Protein AF-G5JWB1-F1 (afdb_monomer_lite)

Radius of gyration: 10.68 Å; chains: 1; bounding box: 22×18×32 Å

Foldseek 3Di:
DVVQVVVCVVVVNQWDADPNWIWGWDQDPQFIWIDTPNHTDDTDGDDDD

Structure (mmCIF, N/CA/C/O backbone):
data_AF-G5JWB1-F1
#
_entry.id   AF-G5JWB1-F1
#
loop_
_atom_site.group_PDB
_atom_site.id
_atom_site.type_symbol
_atom_site.label_atom_id
_atom_site.label_alt_id
_atom_site.label_comp_id
_atom_site.label_asym_id
_atom_site.label_entity_id
_atom_site.label_seq_id
_atom_site.pdbx_PDB_ins_code
_atom_site.Cartn_x
_atom_site.Cartn_y
_atom_site.Cartn_z
_atom_site.occupancy
_atom_site.B_iso_or_equiv
_atom_site.auth_seq_id
_atom_site.auth_comp_id
_atom_site.auth_asym_id
_atom_site.auth_atom_id
_atom_site.pdbx_PDB_model_num
ATOM 1 N N . MET A 1 1 ? -10.435 5.605 1.319 1.00 81.00 1 MET A N 1
ATOM 2 C CA . MET A 1 1 ? -9.570 4.484 0.884 1.00 81.00 1 MET A CA 1
ATOM 3 C C . MET A 1 1 ? -8.359 4.961 0.085 1.00 81.00 1 MET A C 1
ATOM 5 O O . MET A 1 1 ? -7.260 4.908 0.614 1.00 81.00 1 MET A O 1
ATOM 9 N N . LEU A 1 2 ? -8.543 5.481 -1.139 1.00 88.62 2 LEU A N 1
ATOM 10 C CA . LEU A 1 2 ? -7.434 5.889 -2.014 1.00 88.62 2 LEU A CA 1
ATOM 11 C C . LEU A 1 2 ? -6.539 6.957 -1.372 1.00 88.62 2 LEU A C 1
ATOM 13 O O . LEU A 1 2 ? -5.333 6.767 -1.314 1.00 88.62 2 LEU A O 1
ATOM 17 N N . ASN A 1 3 ? -7.123 8.012 -0.796 1.00 93.12 3 ASN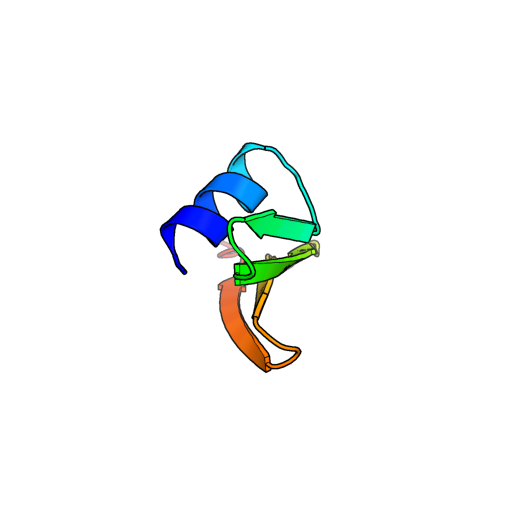 A N 1
ATOM 18 C CA . ASN A 1 3 ? -6.353 9.059 -0.112 1.00 93.12 3 ASN A CA 1
ATOM 19 C C . ASN A 1 3 ? -5.508 8.506 1.043 1.00 93.12 3 ASN A C 1
ATOM 21 O O . ASN A 1 3 ? -4.375 8.924 1.221 1.00 93.12 3 ASN A O 1
ATOM 25 N N . LEU A 1 4 ? -6.031 7.533 1.797 1.00 93.94 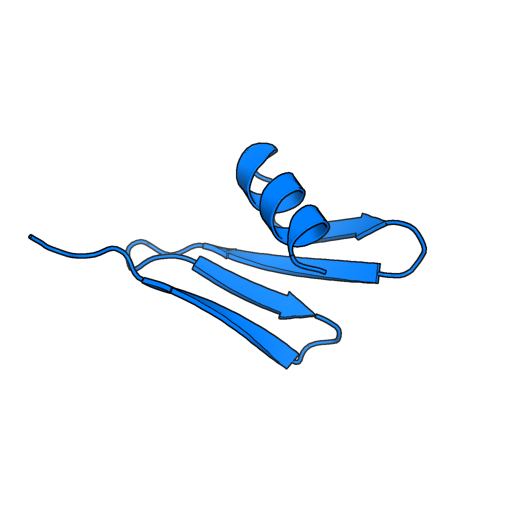4 LEU A N 1
ATOM 26 C CA . LEU A 1 4 ? -5.300 6.900 2.896 1.00 93.94 4 LEU A CA 1
ATOM 27 C C . LEU A 1 4 ? -4.119 6.069 2.380 1.00 93.94 4 LEU A C 1
ATOM 29 O O . LEU A 1 4 ? -3.025 6.149 2.927 1.00 93.94 4 LEU A O 1
ATOM 33 N N . ALA A 1 5 ? -4.319 5.328 1.288 1.00 93.25 5 ALA A N 1
ATOM 34 C CA . ALA A 1 5 ? -3.245 4.597 0.627 1.00 93.25 5 ALA A CA 1
ATOM 35 C C . ALA A 1 5 ? -2.191 5.538 0.016 1.00 93.25 5 ALA A C 1
ATOM 37 O O . ALA A 1 5 ? -1.000 5.275 0.145 1.00 93.25 5 ALA A O 1
ATOM 38 N N . ILE A 1 6 ? -2.608 6.653 -0.597 1.00 94.19 6 ILE A N 1
ATOM 39 C CA . ILE A 1 6 ? -1.704 7.694 -1.110 1.00 94.19 6 ILE A CA 1
ATOM 40 C C . ILE A 1 6 ? -0.882 8.283 0.035 1.00 94.19 6 ILE A C 1
ATOM 42 O O . ILE A 1 6 ? 0.338 8.348 -0.083 1.00 94.19 6 ILE A O 1
ATOM 46 N N . MET A 1 7 ? -1.525 8.645 1.149 1.00 95.31 7 MET A N 1
ATOM 47 C CA . MET A 1 7 ? -0.834 9.157 2.333 1.00 95.31 7 MET A CA 1
ATOM 48 C C . MET A 1 7 ? 0.187 8.143 2.849 1.00 95.31 7 MET A C 1
ATOM 50 O O . MET A 1 7 ? 1.352 8.498 2.971 1.00 95.31 7 MET A O 1
ATOM 54 N N . ALA A 1 8 ? -0.198 6.877 3.044 1.00 95.81 8 ALA A N 1
ATOM 55 C CA . ALA A 1 8 ? 0.723 5.819 3.472 1.00 95.81 8 ALA A CA 1
ATOM 56 C C . ALA A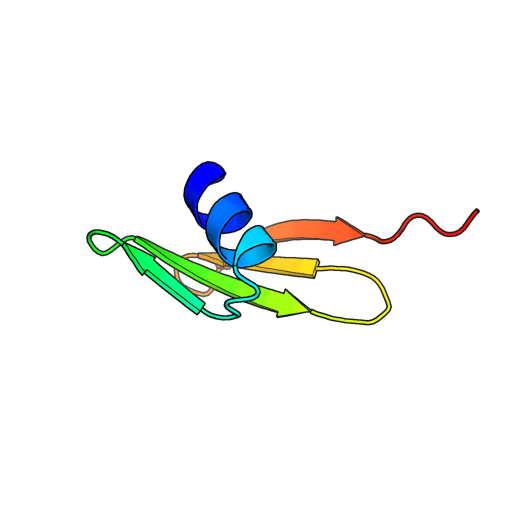 1 8 ? 1.908 5.638 2.501 1.00 95.81 8 ALA A C 1
ATOM 58 O O . ALA A 1 8 ? 3.057 5.455 2.908 1.00 95.81 8 ALA A O 1
ATOM 59 N N . VAL A 1 9 ? 1.663 5.734 1.190 1.00 93.94 9 VAL A N 1
ATOM 60 C CA . VAL A 1 9 ? 2.728 5.689 0.179 1.00 93.94 9 VAL A CA 1
ATOM 61 C C . VAL A 1 9 ? 3.670 6.887 0.310 1.00 93.94 9 VAL A C 1
ATOM 63 O O . VAL A 1 9 ? 4.883 6.675 0.338 1.00 93.94 9 VAL A O 1
ATOM 66 N N . GLN A 1 10 ? 3.131 8.103 0.418 1.00 94.69 10 GLN A N 1
ATOM 67 C CA . GLN A 1 10 ? 3.886 9.358 0.499 1.00 94.69 10 GLN A CA 1
ATOM 68 C C . GLN A 1 10 ? 4.701 9.476 1.791 1.00 94.69 10 GLN A C 1
ATOM 70 O O . GLN A 1 10 ? 5.858 9.890 1.748 1.00 94.69 10 GLN A O 1
ATOM 75 N N . THR A 1 11 ? 4.137 9.059 2.925 1.00 95.94 11 THR A N 1
ATOM 76 C CA . THR A 1 11 ? 4.809 9.058 4.235 1.00 95.94 11 THR A CA 1
ATOM 77 C C . THR A 1 11 ? 5.695 7.832 4.452 1.00 95.94 11 THR A C 1
ATOM 79 O O . THR A 1 11 ? 6.296 7.695 5.515 1.00 95.94 11 THR A O 1
ATOM 82 N N . LYS A 1 12 ? 5.799 6.942 3.452 1.00 95.38 12 LYS A N 1
ATOM 83 C CA . LYS A 1 12 ? 6.559 5.681 3.504 1.00 95.38 12 LYS A CA 1
ATOM 84 C C . LYS A 1 12 ? 6.127 4.747 4.643 1.00 95.38 12 LYS A C 1
ATOM 86 O O . LYS A 1 12 ? 6.914 3.929 5.103 1.00 95.38 12 LYS A O 1
ATOM 91 N N . GLN A 1 13 ? 4.875 4.843 5.079 1.00 96.62 13 GLN A N 1
ATOM 92 C CA . GLN A 1 13 ? 4.302 3.941 6.069 1.00 96.62 13 GLN A CA 1
ATOM 93 C C . GLN A 1 13 ? 3.791 2.676 5.377 1.00 96.62 13 GLN A C 1
ATOM 95 O O . GLN A 1 13 ? 3.028 2.743 4.412 1.00 96.62 13 GLN A O 1
ATOM 100 N N . ASP A 1 14 ? 4.201 1.513 5.876 1.00 96.00 14 ASP A N 1
ATOM 101 C CA . ASP A 1 14 ? 3.734 0.223 5.351 1.00 96.00 14 ASP A CA 1
ATOM 102 C C . ASP A 1 14 ? 2.403 -0.213 5.970 1.00 96.00 14 ASP A C 1
ATOM 104 O O . ASP A 1 14 ? 1.726 -1.103 5.463 1.00 96.00 14 ASP A O 1
ATOM 108 N N . LYS A 1 15 ? 1.981 0.458 7.040 1.00 96.19 15 LYS A N 1
ATOM 109 C CA . LYS A 1 15 ? 0.658 0.319 7.633 1.00 96.19 15 LYS A CA 1
ATOM 110 C C . LYS A 1 15 ? 0.198 1.679 8.135 1.00 96.19 15 LYS A C 1
ATOM 112 O O . LYS A 1 15 ? 0.948 2.368 8.824 1.00 96.19 15 LYS A O 1
ATOM 117 N N . LEU A 1 16 ? -1.028 2.058 7.791 1.00 95.69 16 LEU A N 1
ATOM 118 C CA . LEU A 1 16 ? -1.653 3.288 8.263 1.00 95.69 16 LEU A CA 1
ATOM 119 C C . LEU A 1 16 ? -3.100 2.994 8.641 1.00 95.69 16 LEU A C 1
ATOM 121 O O . LEU A 1 16 ? -3.871 2.491 7.826 1.00 95.69 16 LEU A O 1
ATOM 125 N N . ASN A 1 17 ? -3.453 3.312 9.882 1.00 94.81 17 ASN A N 1
ATOM 126 C CA . ASN A 1 17 ? -4.814 3.232 10.385 1.00 94.81 17 ASN A CA 1
ATOM 127 C C . ASN A 1 17 ? -5.295 4.645 10.710 1.00 94.81 17 ASN A C 1
ATOM 129 O O . ASN A 1 17 ? -4.634 5.369 11.455 1.00 94.81 17 ASN A O 1
ATOM 133 N N . LEU A 1 18 ? -6.426 5.035 10.131 1.00 92.38 18 LEU A N 1
ATOM 134 C CA . LEU A 1 18 ? -7.086 6.297 10.423 1.00 92.38 18 LEU A CA 1
ATOM 135 C C . LEU A 1 18 ? -8.581 6.048 10.591 1.00 92.38 18 LEU A C 1
ATOM 137 O O . LEU A 1 18 ? -9.237 5.573 9.664 1.00 92.38 18 LEU A O 1
ATOM 141 N N . ASN A 1 19 ? -9.129 6.396 11.755 1.00 89.25 19 ASN A N 1
ATOM 142 C CA . ASN A 1 19 ? -10.555 6.248 12.060 1.00 89.25 19 ASN A CA 1
ATOM 143 C C . ASN A 1 19 ? -11.087 4.843 11.713 1.00 89.25 19 ASN A C 1
ATOM 145 O O . ASN A 1 19 ? -12.054 4.710 10.964 1.00 89.25 19 ASN A O 1
ATOM 149 N N . ASN A 1 20 ? -10.406 3.798 12.195 1.00 88.69 20 ASN A N 1
ATOM 150 C CA . ASN A 1 20 ? -10.711 2.382 11.944 1.00 88.69 20 ASN A CA 1
ATOM 151 C C . ASN A 1 20 ? -10.623 1.934 10.474 1.00 88.69 20 ASN A C 1
ATOM 153 O O . ASN A 1 20 ? -11.007 0.811 10.155 1.00 88.69 20 ASN A O 1
ATOM 157 N N . ASN A 1 21 ? -10.102 2.772 9.577 1.00 91.06 21 ASN A N 1
ATOM 158 C CA . ASN A 1 21 ? -9.760 2.372 8.219 1.00 91.06 21 ASN A CA 1
ATOM 159 C C . ASN A 1 21 ? -8.272 2.044 8.191 1.00 91.06 21 ASN A C 1
ATOM 161 O O . ASN A 1 21 ? -7.440 2.938 8.335 1.00 91.06 21 ASN A O 1
ATOM 165 N N . GLU A 1 22 ? -7.938 0.770 8.010 1.00 94.81 22 GLU A N 1
ATOM 166 C CA . GLU A 1 22 ? -6.557 0.298 7.960 1.00 94.81 22 GLU A CA 1
ATOM 167 C C . GLU A 1 22 ? -6.151 -0.049 6.531 1.00 94.81 22 GLU A C 1
ATOM 169 O O . GLU A 1 22 ? -6.783 -0.877 5.876 1.00 94.81 22 GLU A O 1
ATOM 174 N N . VAL A 1 23 ? -5.047 0.533 6.070 1.00 96.06 23 VAL A N 1
ATOM 175 C CA . VAL A 1 23 ? -4.370 0.105 4.846 1.00 96.06 23 VAL A CA 1
ATOM 176 C C . VAL A 1 23 ? -3.008 -0.483 5.175 1.00 96.06 23 VAL A C 1
ATOM 178 O O . VAL A 1 23 ? -2.282 0.035 6.026 1.00 96.06 23 VAL A O 1
ATOM 181 N N . GLN A 1 24 ? -2.650 -1.543 4.460 1.00 97.56 24 GLN A N 1
ATOM 182 C CA . GLN A 1 24 ? -1.319 -2.134 4.485 1.00 97.56 24 GLN A CA 1
ATOM 183 C C . GLN A 1 24 ? -0.703 -2.045 3.089 1.00 97.56 24 GLN A C 1
ATOM 185 O O . GLN A 1 24 ? -1.328 -2.429 2.098 1.00 97.56 24 GLN A O 1
ATOM 190 N N . ILE A 1 25 ? 0.520 -1.530 3.012 1.00 96.44 25 ILE A N 1
ATOM 191 C CA . ILE A 1 25 ? 1.305 -1.392 1.790 1.00 96.44 25 ILE A CA 1
ATOM 192 C C . ILE A 1 25 ? 2.397 -2.455 1.818 1.00 96.44 25 ILE A C 1
ATOM 194 O O . ILE A 1 25 ? 3.226 -2.488 2.721 1.00 96.44 25 ILE A O 1
ATOM 198 N N . VAL A 1 26 ? 2.420 -3.311 0.804 1.00 96.44 26 VAL A N 1
ATOM 199 C CA . VAL A 1 26 ? 3.510 -4.261 0.580 1.00 96.44 26 VAL A CA 1
ATOM 200 C C . VAL A 1 26 ? 4.319 -3.758 -0.604 1.00 96.44 26 VAL A C 1
ATOM 202 O O . VAL A 1 26 ? 3.825 -3.711 -1.735 1.00 96.44 26 VAL A O 1
ATOM 205 N N . ARG A 1 27 ? 5.557 -3.341 -0.335 1.00 93.50 27 ARG A N 1
ATOM 206 C CA . ARG A 1 27 ? 6.478 -2.801 -1.340 1.00 93.50 27 ARG A CA 1
ATOM 207 C C . ARG A 1 27 ? 7.394 -3.903 -1.851 1.00 93.50 27 ARG A C 1
ATOM 209 O O . ARG A 1 27 ? 7.867 -4.735 -1.086 1.00 93.50 27 ARG A O 1
ATOM 216 N N . SER A 1 28 ? 7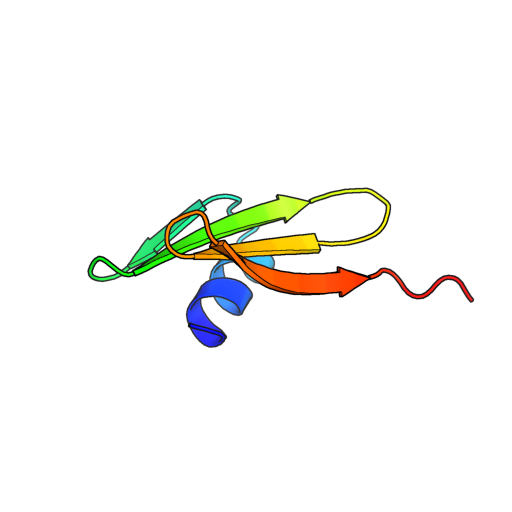.645 -3.896 -3.149 1.00 91.88 28 SER A N 1
ATOM 217 C CA . SER A 1 28 ? 8.570 -4.805 -3.821 1.00 91.88 28 SER A CA 1
ATOM 218 C C . SER A 1 28 ? 9.274 -4.068 -4.955 1.00 91.88 28 SER A C 1
ATOM 220 O O . SER A 1 28 ? 8.823 -3.007 -5.391 1.00 91.88 28 SER A O 1
ATOM 222 N N . GLU A 1 29 ? 10.339 -4.653 -5.493 1.00 90.81 29 GLU A N 1
ATOM 223 C CA . GLU A 1 29 ? 11.045 -4.096 -6.657 1.00 90.81 29 GLU A CA 1
ATOM 224 C C . GLU A 1 29 ? 10.134 -3.942 -7.890 1.00 90.81 29 GLU A C 1
ATOM 226 O O . GLU A 1 29 ? 10.310 -3.028 -8.699 1.00 90.81 29 GLU A O 1
ATOM 231 N N . ASN A 1 30 ? 9.098 -4.782 -7.976 1.00 89.19 30 ASN A N 1
ATOM 232 C CA . ASN A 1 30 ? 8.122 -4.821 -9.064 1.00 89.19 30 ASN A CA 1
ATOM 233 C C . ASN A 1 30 ? 6.940 -3.853 -8.868 1.00 89.19 30 ASN A C 1
ATOM 235 O O . ASN A 1 30 ? 6.064 -3.762 -9.733 1.00 89.19 30 ASN A O 1
ATOM 239 N N . GLY A 1 31 ? 6.895 -3.130 -7.744 1.00 93.50 31 GLY A N 1
ATOM 240 C CA . GLY A 1 31 ? 5.840 -2.175 -7.418 1.00 93.50 31 GLY A CA 1
ATOM 241 C C . GLY A 1 31 ? 5.219 -2.391 -6.037 1.00 93.50 31 GLY A C 1
ATOM 242 O O . GLY A 1 31 ? 5.856 -2.903 -5.117 1.00 93.50 31 GLY A O 1
ATOM 243 N N . LEU A 1 32 ? 3.965 -1.971 -5.883 1.00 94.62 32 LEU A N 1
ATOM 244 C CA . LEU A 1 32 ? 3.256 -1.872 -4.608 1.00 94.62 32 LEU A CA 1
ATOM 245 C C . LEU A 1 32 ? 1.955 -2.678 -4.662 1.00 94.62 32 LEU A C 1
ATOM 247 O O . LEU A 1 32 ? 1.213 -2.607 -5.644 1.00 94.62 32 LEU A O 1
ATOM 251 N N . LYS A 1 33 ? 1.638 -3.388 -3.583 1.00 96.50 33 LYS A N 1
ATOM 252 C CA . LYS A 1 33 ? 0.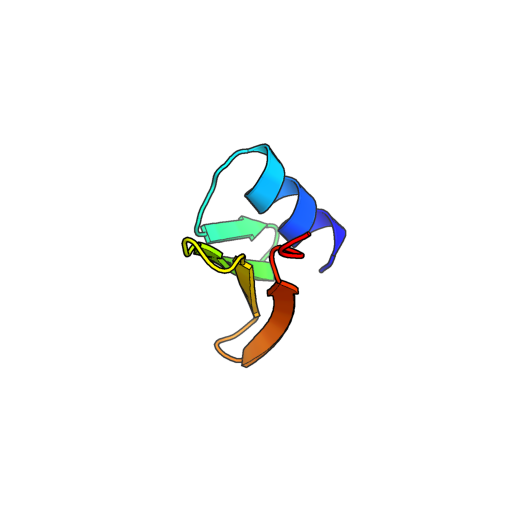309 -3.961 -3.336 1.00 96.50 33 LYS A CA 1
ATOM 253 C C . LYS A 1 33 ? -0.305 -3.303 -2.115 1.00 96.50 33 LYS A C 1
ATOM 255 O O . LYS A 1 33 ? 0.402 -2.995 -1.158 1.00 96.50 33 LYS A O 1
ATOM 260 N N . ILE A 1 34 ? -1.609 -3.076 -2.160 1.00 95.44 34 ILE A N 1
ATOM 261 C CA . ILE A 1 34 ? -2.343 -2.343 -1.134 1.00 95.44 34 ILE A CA 1
ATOM 262 C C . ILE A 1 34 ? -3.491 -3.220 -0.673 1.00 95.44 34 ILE A C 1
ATOM 264 O O . ILE A 1 34 ? -4.322 -3.650 -1.478 1.00 95.44 34 ILE A O 1
ATOM 268 N N . TYR A 1 35 ? -3.533 -3.454 0.630 1.00 96.06 35 TYR A N 1
ATOM 269 C CA . TYR A 1 35 ? -4.527 -4.278 1.291 1.00 96.06 35 TYR A CA 1
ATOM 270 C C . TYR A 1 35 ? -5.384 -3.421 2.212 1.00 96.06 35 TYR A C 1
ATOM 272 O O . TYR A 1 35 ? -4.885 -2.502 2.860 1.00 96.06 35 TYR A O 1
ATOM 280 N N . HIS A 1 36 ? -6.666 -3.748 2.283 1.00 93.50 36 HIS A N 1
ATOM 281 C CA . HIS A 1 36 ? -7.611 -3.205 3.250 1.00 93.50 36 HIS A CA 1
ATOM 282 C C . HIS A 1 36 ? -8.426 -4.370 3.805 1.00 93.50 36 HIS A C 1
ATOM 284 O O . HIS A 1 36 ? -8.954 -5.169 3.029 1.00 93.50 36 HIS A O 1
ATOM 290 N N . ASN A 1 37 ? -8.502 -4.496 5.132 1.00 89.06 37 ASN A N 1
ATOM 291 C CA . ASN A 1 37 ? -9.133 -5.640 5.805 1.00 89.06 37 ASN A CA 1
ATOM 292 C C . ASN A 1 37 ? -8.655 -6.990 5.236 1.00 89.06 37 ASN A C 1
ATOM 294 O O . ASN A 1 37 ? -9.462 -7.839 4.870 1.00 89.06 37 ASN A O 1
ATOM 298 N N . GLN A 1 38 ? -7.332 -7.145 5.093 1.00 90.00 38 GLN A N 1
ATOM 299 C CA . GLN A 1 38 ? -6.664 -8.342 4.551 1.00 90.00 38 GLN A CA 1
ATOM 300 C C . GLN A 1 38 ? -6.988 -8.683 3.082 1.00 90.00 38 GLN A C 1
ATOM 302 O O . GLN A 1 38 ? -6.457 -9.652 2.543 1.00 90.00 38 GLN A O 1
ATOM 307 N N . LYS A 1 39 ? -7.797 -7.873 2.392 1.00 93.88 39 LYS A N 1
ATOM 308 C CA . LYS A 1 39 ? -8.110 -8.038 0.970 1.00 93.88 39 LYS A CA 1
ATOM 309 C C . LYS A 1 39 ? -7.256 -7.099 0.125 1.00 93.88 39 LYS A C 1
ATOM 311 O O . LYS A 1 39 ? -7.176 -5.910 0.423 1.00 93.88 39 LYS A O 1
ATOM 316 N N . GLU A 1 40 ? -6.645 -7.612 -0.942 1.00 94.75 40 GLU A N 1
ATOM 317 C CA . GLU A 1 40 ? -5.966 -6.768 -1.933 1.00 94.75 40 GLU A CA 1
ATOM 318 C C . GLU A 1 40 ? -7.008 -5.878 -2.626 1.00 94.75 40 GLU A C 1
ATOM 320 O O . GLU A 1 40 ? -7.988 -6.375 -3.187 1.00 94.75 40 GLU A O 1
ATOM 325 N N . VAL A 1 41 ? -6.819 -4.561 -2.553 1.00 94.19 41 VAL A N 1
ATOM 326 C CA . VAL A 1 41 ? -7.729 -3.571 -3.153 1.00 94.19 41 VAL A CA 1
ATOM 327 C C . VAL A 1 41 ? -7.095 -2.817 -4.312 1.00 94.19 41 VAL A C 1
ATOM 329 O O . VAL A 1 41 ? -7.813 -2.271 -5.145 1.00 94.19 41 VAL A O 1
ATOM 332 N N . MET A 1 42 ? -5.762 -2.767 -4.376 1.00 92.19 42 MET A N 1
ATOM 333 C CA . MET A 1 42 ? -5.048 -2.091 -5.453 1.00 92.19 42 MET A CA 1
ATOM 334 C C . MET A 1 42 ? -3.633 -2.644 -5.613 1.00 92.19 42 MET A C 1
ATOM 336 O O . MET A 1 42 ? -2.951 -2.953 -4.635 1.00 92.19 42 MET A O 1
ATOM 340 N N . LYS A 1 43 ? -3.176 -2.701 -6.864 1.00 93.31 43 LYS A N 1
ATOM 341 C CA . LYS A 1 43 ? -1.811 -3.060 -7.240 1.00 93.31 43 LYS A CA 1
ATOM 342 C C . LYS A 1 43 ? -1.262 -2.004 -8.188 1.00 93.31 43 LYS A C 1
ATOM 344 O O . LYS A 1 43 ? -1.883 -1.692 -9.200 1.00 93.31 43 LYS A O 1
ATOM 349 N N . VAL A 1 44 ? -0.088 -1.479 -7.868 1.00 90.94 44 VAL A N 1
ATOM 350 C CA . VAL A 1 44 ? 0.678 -0.571 -8.724 1.00 90.94 44 VAL A CA 1
ATOM 351 C C . VAL A 1 44 ? 1.902 -1.335 -9.194 1.00 90.94 44 VAL A C 1
ATOM 353 O O . VAL A 1 44 ? 2.718 -1.751 -8.378 1.00 90.94 44 VAL A O 1
ATOM 356 N N . VAL A 1 45 ? 2.031 -1.545 -10.499 1.00 93.25 45 VAL A N 1
ATOM 357 C CA . VAL A 1 45 ? 3.202 -2.205 -11.085 1.00 93.25 45 VAL A CA 1
ATOM 358 C C . VAL A 1 45 ? 4.183 -1.164 -11.597 1.00 93.25 45 VAL A C 1
ATOM 360 O O . VAL A 1 45 ? 3.785 -0.168 -12.205 1.00 93.25 45 VAL A O 1
ATOM 363 N N . LYS A 1 46 ? 5.474 -1.389 -11.355 1.00 88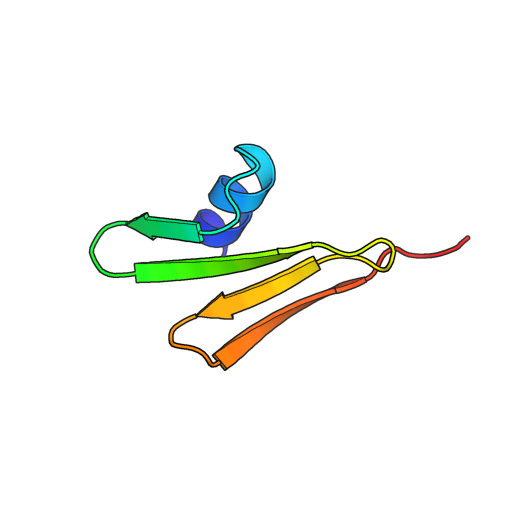.62 46 LYS A N 1
ATOM 364 C CA . LYS A 1 46 ? 6.522 -0.583 -11.973 1.00 88.62 46 LYS A CA 1
ATOM 365 C C . LYS A 1 46 ? 6.497 -0.879 -13.471 1.00 88.62 46 LYS A C 1
ATOM 367 O O . LYS A 1 46 ? 6.696 -2.022 -13.876 1.00 88.62 46 LYS A O 1
ATOM 372 N N . LYS A 1 47 ? 6.207 0.130 -14.293 1.00 84.12 47 LYS A N 1
ATOM 373 C CA . LYS A 1 47 ? 6.308 -0.012 -15.746 1.00 84.12 47 LYS A CA 1
ATOM 374 C C . LYS A 1 47 ? 7.793 -0.103 -16.092 1.00 84.12 47 LYS A C 1
ATOM 376 O O . LYS A 1 47 ? 8.534 0.847 -15.848 1.00 84.12 47 LYS A O 1
ATOM 381 N N . ILE A 1 48 ? 8.216 -1.264 -16.574 1.00 74.00 48 ILE A N 1
ATOM 382 C CA . ILE A 1 48 ? 9.552 -1.448 -17.139 1.00 74.00 48 ILE A CA 1
ATOM 383 C C . ILE A 1 48 ? 9.494 -0.842 -18.554 1.00 74.00 48 ILE A C 1
ATOM 385 O O . ILE A 1 48 ? 8.526 -1.140 -19.262 1.00 74.00 48 ILE A O 1
ATOM 389 N N . PRO A 1 49 ? 10.404 0.084 -18.910 1.00 65.94 49 PRO A N 1
ATOM 390 C CA . PRO A 1 49 ? 10.453 0.685 -20.241 1.00 65.94 49 PRO A CA 1
ATOM 391 C C . PRO A 1 49 ? 10.763 -0.341 -21.333 1.00 65.94 49 PRO A C 1
ATOM 393 O O . PRO A 1 49 ? 11.480 -1.324 -21.036 1.00 65.94 49 PRO A O 1
#

Sequence (49 aa):
MLNLAIMAVQTKQDKLNLNNNEVQIVRSENGLKIYHNQKEVMKVVKKIP

Organism: NCBI:txid764298

Secondary structure (DSSP, 8-state):
-HHHHHHHHHTT-SEEEETTEEEEEEEETTEEEEEETTEEEEEEE----

pLDDT: mean 92.17, std 5.67, range [65.94, 97.56]

InterPro domains:
  IPR021749 Competence protein ComGE [PF11773] (2-44)